Protein AF-A0A3D3UYH9-F1 (afdb_monomer)

Radius of gyration: 15.69 Å; Cα contacts (8 Å, |Δi|>4): 101; chains: 1; bounding box: 37×27×40 Å

Foldseek 3Di:
DWDKAFPDADPPDRDTWIWIDDPVGIDTPPADAQEDEQNDRPPDDPVVVVVVVHPHHHYDPVNVCVPPHDVVVVVD

Nearest PDB structures (foldseek):
  4gi4-assembly1_A-2  TM=9.532E-01  e=7.071E-06  Zymomonas mobilis subsp. mobilis ZM4 = ATCC 31821
  4e2v-assembly1_A-2  TM=9.514E-01  e=7.547E-06  Zymomonas mobilis
  2ash-assembly2_D  TM=9.536E-01  e=5.817E-06  Thermotoga maritima
  1y5v-assembly1_A-2  TM=9.519E-01  e=1.270E-05  Zymomonas mobilis
  1p0e-assembly1_A-2  TM=9.545E-01  e=1.447E-05  Zymomonas mobilis

Secondary structure (DSSP, 8-state):
--EEEEEEE-SSSS-EEEEEEETTEEEEES----EESSSS-TTS-HHHHHHTT----EE-HHHHHHTT-HHHHTT-

Mean predicted aligned error: 3.65 Å

Solvent-accessible surface area (backbone atoms only — not comparable to full-atom values): 4704 Å² total; per-residue (Å²): 130,74,48,79,47,77,77,44,68,51,94,90,55,92,52,58,36,27,40,39,41,48,100,89,47,70,30,67,34,85,70,74,62,56,62,19,50,66,90,44,47,84,98,55,53,76,65,60,46,49,73,71,66,50,72,52,70,43,73,39,61,72,42,33,49,75,44,81,19,59,78,53,62,76,73,108

Sequence (76 aa):
MADFEILHQDTNSAARLGLLHTAHGQIETPVFMPVGTAGAVKGITPQQLKETGAGIILGNTYHLLLRPGIETVEKL

pLDDT: mean 94.57, std 5.42, range [57.94, 98.19]

Structure (mmCIF, N/CA/C/O backbone):
data_AF-A0A3D3UYH9-F1
#
_entry.id   AF-A0A3D3UYH9-F1
#
loop_
_atom_site.group_PDB
_atom_site.id
_atom_site.type_symbol
_atom_site.label_atom_id
_atom_site.label_alt_id
_atom_site.label_comp_id
_atom_site.label_asym_id
_atom_site.label_entity_id
_atom_site.label_seq_id
_atom_site.pdbx_PDB_ins_code
_atom_site.Cartn_x
_atom_site.Cartn_y
_atom_site.Cartn_z
_atom_site.occupancy
_atom_site.B_iso_or_equiv
_atom_site.auth_seq_id
_atom_site.auth_comp_id
_atom_site.auth_asym_id
_atom_site.auth_atom_id
_atom_site.pdbx_PDB_model_num
ATOM 1 N N . MET A 1 1 ? -10.556 -13.517 -7.333 1.00 57.94 1 MET A N 1
ATOM 2 C CA . MET A 1 1 ? -9.151 -13.972 -7.267 1.00 57.94 1 MET A CA 1
ATOM 3 C C . MET A 1 1 ? -8.295 -12.855 -7.815 1.00 57.94 1 MET A C 1
ATOM 5 O O . MET A 1 1 ? -8.747 -12.207 -8.749 1.00 57.94 1 MET A O 1
ATOM 9 N N . ALA A 1 2 ? -7.139 -12.592 -7.210 1.00 72.19 2 ALA A N 1
ATOM 10 C CA . ALA A 1 2 ? -6.160 -11.714 -7.835 1.00 72.19 2 ALA A CA 1
ATOM 11 C C . ALA A 1 2 ? -5.468 -12.495 -8.957 1.00 72.19 2 ALA A C 1
ATOM 13 O O . ALA A 1 2 ? -5.093 -13.648 -8.738 1.00 72.19 2 ALA A O 1
ATOM 14 N N . ASP A 1 3 ? -5.366 -11.887 -10.131 1.00 93.31 3 ASP A N 1
ATOM 15 C CA . ASP A 1 3 ? -4.682 -12.449 -11.296 1.00 93.31 3 ASP A CA 1
ATOM 16 C C . ASP A 1 3 ? -3.369 -11.692 -11.515 1.00 93.31 3 ASP A C 1
ATOM 18 O O . ASP A 1 3 ? -3.296 -10.495 -11.221 1.00 93.31 3 ASP A O 1
ATOM 22 N N . PHE A 1 4 ? -2.327 -12.381 -11.975 1.00 96.69 4 PHE A N 1
ATOM 23 C CA . PHE A 1 4 ? -1.008 -11.791 -12.190 1.00 96.69 4 PHE A CA 1
ATOM 24 C C . PHE A 1 4 ? -0.554 -12.005 -13.631 1.00 96.69 4 PHE A C 1
ATOM 26 O O . PHE A 1 4 ? -0.228 -13.121 -14.035 1.00 96.69 4 PHE A O 1
ATOM 33 N N . GLU A 1 5 ? -0.486 -10.910 -14.381 1.00 97.44 5 GLU A N 1
ATOM 34 C CA . GLU A 1 5 ? -0.042 -10.876 -15.769 1.00 97.44 5 GLU A CA 1
ATOM 35 C C . GLU A 1 5 ? 1.442 -10.491 -15.842 1.00 97.44 5 GLU A C 1
ATOM 37 O O . GLU A 1 5 ? 1.871 -9.502 -15.247 1.00 97.44 5 GLU A O 1
ATOM 42 N N . ILE A 1 6 ? 2.241 -11.246 -16.599 1.00 97.25 6 ILE A N 1
ATOM 43 C CA . ILE A 1 6 ? 3.625 -10.876 -16.917 1.00 97.25 6 ILE A CA 1
ATOM 44 C C . ILE A 1 6 ? 3.625 -10.134 -18.254 1.00 97.25 6 ILE A C 1
ATOM 46 O O . ILE A 1 6 ? 3.347 -10.729 -19.290 1.00 97.25 6 ILE A O 1
ATOM 50 N N . LEU A 1 7 ? 3.990 -8.852 -18.230 1.00 97.75 7 LEU A N 1
ATOM 51 C CA . LEU A 1 7 ? 4.073 -8.006 -19.423 1.00 97.75 7 LEU A CA 1
ATOM 52 C C . LEU A 1 7 ? 5.406 -8.167 -20.154 1.00 97.75 7 LEU A C 1
ATOM 54 O O . LEU A 1 7 ? 5.468 -8.130 -21.381 1.00 97.75 7 LEU A O 1
ATOM 58 N N . HIS A 1 8 ? 6.492 -8.311 -19.396 1.00 98.06 8 HIS A N 1
ATOM 59 C CA . HIS A 1 8 ? 7.828 -8.458 -19.956 1.00 98.06 8 HIS A CA 1
ATOM 60 C C . HIS A 1 8 ? 8.747 -9.233 -19.012 1.00 98.06 8 HIS A C 1
ATOM 62 O O . HIS A 1 8 ? 8.659 -9.107 -17.788 1.00 98.06 8 HIS A O 1
ATOM 68 N N . GLN A 1 9 ? 9.660 -10.008 -19.591 1.00 98.12 9 GLN A N 1
ATOM 69 C CA . GLN A 1 9 ? 10.728 -10.700 -18.880 1.00 98.12 9 GLN A CA 1
ATOM 70 C C . GLN A 1 9 ? 12.050 -10.370 -19.555 1.00 98.12 9 GLN A C 1
ATOM 72 O O . GLN A 1 9 ? 12.155 -10.447 -20.780 1.00 98.12 9 GLN A O 1
ATOM 77 N N . ASP A 1 10 ? 13.048 -10.017 -18.753 1.00 98.00 10 ASP A N 1
ATOM 78 C CA . ASP A 1 10 ? 14.394 -9.794 -19.266 1.00 98.00 10 ASP A CA 1
ATOM 79 C C . ASP A 1 10 ? 15.029 -11.130 -19.683 1.00 98.00 10 ASP A C 1
ATOM 81 O O . ASP A 1 10 ? 14.887 -12.140 -18.995 1.00 98.00 10 ASP A O 1
ATOM 85 N N . THR A 1 11 ? 15.742 -11.156 -20.809 1.00 97.69 11 THR A N 1
ATOM 86 C CA . THR A 1 11 ? 16.340 -12.398 -21.332 1.00 97.69 11 THR A CA 1
ATOM 87 C C . THR A 1 11 ? 17.625 -12.798 -20.609 1.00 97.69 11 THR A C 1
ATOM 89 O O . THR A 1 11 ? 18.075 -13.932 -20.754 1.00 97.69 11 THR A O 1
ATOM 92 N N . ASN A 1 12 ? 18.236 -11.875 -19.860 1.00 98.19 12 ASN A N 1
ATOM 93 C CA . ASN A 1 12 ? 19.554 -12.043 -19.244 1.00 98.19 12 ASN A CA 1
ATOM 94 C C . ASN A 1 12 ? 19.491 -12.151 -17.709 1.00 98.19 12 ASN A C 1
ATOM 96 O O . ASN A 1 12 ? 20.523 -12.317 -17.059 1.00 98.19 12 ASN A O 1
ATOM 100 N N . SER A 1 13 ? 18.302 -12.048 -17.112 1.00 98.00 13 SER A N 1
ATOM 101 C CA . SER A 1 13 ? 18.092 -12.044 -15.663 1.00 98.00 13 SER A CA 1
ATOM 102 C C . SER A 1 13 ? 16.704 -12.582 -15.289 1.00 98.00 13 SER A C 1
ATOM 104 O O . SER A 1 13 ? 15.903 -12.945 -16.141 1.00 98.00 13 SER A O 1
ATOM 106 N N . ALA A 1 14 ? 16.397 -12.638 -13.989 1.00 97.12 14 ALA A N 1
ATOM 107 C CA . ALA A 1 14 ? 15.079 -13.040 -13.483 1.00 97.12 14 ALA A CA 1
ATOM 108 C C . ALA A 1 14 ? 14.089 -11.860 -13.330 1.00 97.12 14 ALA A C 1
ATOM 110 O O . ALA A 1 14 ? 13.0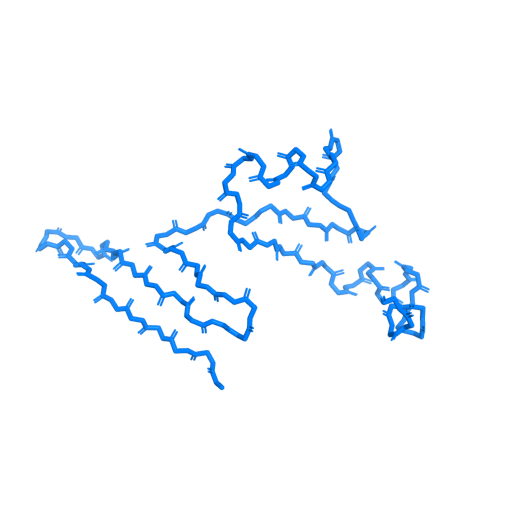49 -11.998 -12.672 1.00 97.12 14 ALA A O 1
ATOM 111 N N . ALA A 1 15 ? 14.420 -10.683 -13.873 1.00 97.88 15 ALA A N 1
ATOM 112 C CA . ALA A 1 15 ? 13.587 -9.491 -13.772 1.00 97.88 15 ALA A CA 1
ATOM 113 C C . ALA A 1 15 ? 12.279 -9.646 -14.566 1.00 97.88 15 ALA A C 1
ATOM 115 O O . ALA A 1 15 ? 12.249 -10.229 -15.651 1.00 97.88 15 ALA A O 1
A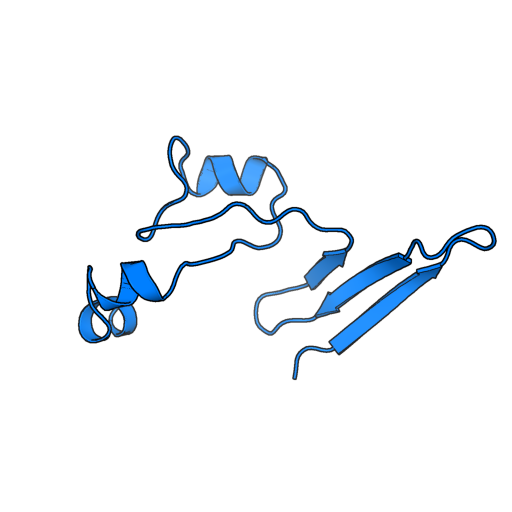TOM 116 N N . ARG A 1 16 ? 11.182 -9.125 -14.005 1.00 97.88 16 ARG A N 1
ATOM 117 C CA . ARG A 1 16 ? 9.833 -9.210 -14.579 1.00 97.88 16 ARG A CA 1
ATOM 118 C C . ARG A 1 16 ? 9.109 -7.886 -14.385 1.00 97.88 16 ARG A C 1
ATOM 120 O O . ARG A 1 16 ? 9.117 -7.354 -13.276 1.00 97.88 16 ARG A O 1
ATOM 127 N N . LEU A 1 17 ? 8.471 -7.418 -15.449 1.00 97.94 17 LEU A N 1
ATOM 128 C CA . LEU A 1 17 ? 7.442 -6.389 -15.410 1.00 97.94 17 LEU A CA 1
ATOM 129 C C . LEU A 1 17 ? 6.087 -7.094 -15.472 1.00 97.94 17 LEU A C 1
ATOM 131 O O . LEU A 1 17 ? 5.891 -7.967 -16.321 1.00 97.94 17 LEU A O 1
ATOM 135 N N . GLY A 1 18 ? 5.156 -6.730 -14.601 1.00 97.38 18 GLY A N 1
ATOM 136 C CA . GLY A 1 18 ? 3.841 -7.367 -14.576 1.00 97.38 18 GLY A CA 1
ATOM 137 C C . GLY A 1 18 ? 2.748 -6.494 -13.988 1.00 97.38 18 GLY A C 1
ATOM 138 O O . GLY A 1 18 ? 3.038 -5.474 -13.367 1.00 97.38 18 GLY A O 1
ATOM 139 N N . LEU A 1 19 ? 1.504 -6.930 -14.148 1.00 97.25 19 LEU A N 1
ATOM 140 C CA . LEU A 1 19 ? 0.313 -6.308 -13.584 1.00 97.25 19 LEU A CA 1
ATOM 141 C C . LEU A 1 19 ? -0.369 -7.274 -12.620 1.00 97.25 19 LEU A C 1
ATOM 143 O O . LEU A 1 19 ? -0.726 -8.395 -12.974 1.00 97.25 19 LEU A O 1
ATOM 147 N N . LEU A 1 20 ? -0.574 -6.824 -11.386 1.00 96.38 20 LEU A N 1
ATOM 148 C CA . LEU A 1 20 ? -1.416 -7.510 -10.415 1.00 96.38 20 LEU A CA 1
ATOM 149 C C . LEU A 1 20 ? -2.823 -6.915 -10.471 1.00 96.38 20 LEU A C 1
ATOM 151 O O . LEU A 1 20 ? -3.026 -5.746 -10.139 1.00 96.38 20 LEU A O 1
ATOM 155 N N . HIS A 1 21 ? -3.801 -7.728 -10.857 1.00 95.88 21 HIS A N 1
ATOM 156 C CA . HIS A 1 21 ? -5.204 -7.339 -10.901 1.00 95.88 21 HIS A CA 1
ATOM 157 C C . HIS A 1 21 ? -5.859 -7.611 -9.552 1.00 95.88 21 HIS A C 1
ATOM 159 O O . HIS A 1 21 ? -5.878 -8.742 -9.063 1.00 95.88 21 HIS A O 1
ATOM 165 N N . THR A 1 22 ? -6.439 -6.575 -8.953 1.00 93.94 22 THR A N 1
ATOM 166 C CA . THR A 1 22 ? -7.193 -6.677 -7.703 1.00 93.94 22 THR A CA 1
ATOM 167 C C . THR A 1 22 ? -8.606 -6.136 -7.891 1.00 93.94 22 THR A C 1
ATOM 169 O O . THR A 1 22 ? -8.897 -5.434 -8.858 1.00 93.94 22 THR A O 1
ATOM 172 N N . ALA A 1 23 ? -9.489 -6.405 -6.928 1.00 93.81 23 ALA A N 1
ATOM 173 C CA . ALA A 1 23 ? -10.824 -5.805 -6.913 1.00 93.81 23 ALA A CA 1
ATOM 174 C C . ALA A 1 23 ? -10.800 -4.264 -6.803 1.00 93.81 23 ALA A C 1
ATOM 176 O O . ALA A 1 23 ? -11.793 -3.616 -7.114 1.00 93.81 23 ALA A O 1
ATOM 177 N N . HIS A 1 24 ? -9.677 -3.681 -6.371 1.00 91.50 24 HIS A N 1
ATOM 178 C CA . HIS A 1 24 ? -9.516 -2.243 -6.149 1.00 91.50 24 HIS A CA 1
ATOM 179 C C . HIS A 1 24 ? -8.671 -1.551 -7.229 1.00 91.50 24 HIS A C 1
ATOM 181 O O . HIS A 1 24 ? -8.347 -0.375 -7.083 1.00 91.50 24 HIS A O 1
ATOM 187 N N . GLY A 1 25 ? -8.324 -2.259 -8.308 1.00 91.19 25 GLY A N 1
ATOM 188 C CA . GLY A 1 25 ? -7.524 -1.734 -9.412 1.00 91.19 25 GLY A CA 1
ATOM 189 C C . GLY A 1 25 ? -6.305 -2.592 -9.737 1.00 91.19 25 GLY A C 1
ATOM 190 O O . GLY A 1 25 ? -6.107 -3.677 -9.180 1.00 91.19 25 GLY A O 1
ATOM 191 N N . GLN A 1 26 ? -5.502 -2.096 -10.673 1.00 95.25 26 GLN A N 1
ATOM 192 C CA . GLN A 1 26 ? -4.276 -2.738 -11.137 1.00 95.25 26 GLN A CA 1
ATOM 193 C C . GLN A 1 26 ? -3.053 -2.144 -10.436 1.00 95.25 26 GLN A C 1
ATOM 195 O O . GLN A 1 26 ? -3.013 -0.947 -10.158 1.00 95.25 26 GLN A O 1
ATOM 200 N N . ILE A 1 27 ? -2.055 -2.985 -10.171 1.00 95.75 27 ILE A N 1
ATOM 201 C CA . ILE A 1 27 ? -0.778 -2.589 -9.571 1.00 95.75 27 ILE A CA 1
ATOM 202 C C . ILE A 1 27 ? 0.346 -3.038 -10.503 1.00 95.75 27 ILE A C 1
ATOM 204 O O . ILE A 1 27 ? 0.493 -4.231 -10.769 1.00 95.75 27 ILE A O 1
ATOM 208 N N . GLU A 1 28 ? 1.149 -2.089 -10.978 1.00 96.00 28 GLU A N 1
ATOM 209 C CA . GLU A 1 28 ? 2.362 -2.369 -11.750 1.00 96.00 28 GLU A CA 1
ATOM 210 C C . GLU A 1 28 ? 3.446 -2.955 -10.847 1.00 96.00 28 GLU A C 1
ATOM 212 O O . GLU A 1 28 ? 3.678 -2.467 -9.747 1.00 96.00 28 GLU A O 1
ATOM 217 N N . THR A 1 29 ? 4.123 -4.004 -11.304 1.00 96.00 29 THR A N 1
ATOM 218 C CA . THR A 1 29 ? 5.218 -4.665 -10.588 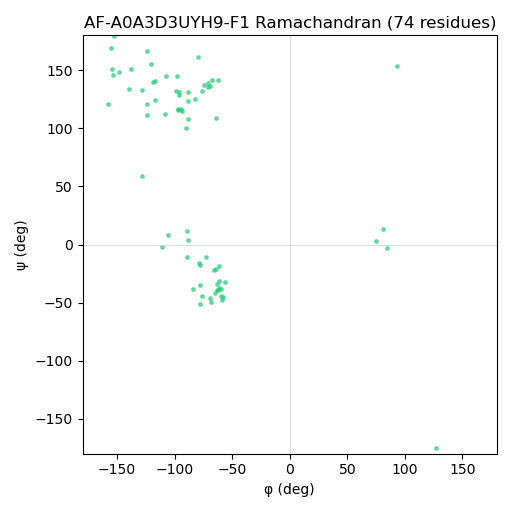1.00 96.00 29 THR A CA 1
ATOM 219 C C . THR A 1 29 ? 6.503 -4.575 -11.409 1.00 96.00 29 THR A C 1
ATOM 221 O O . THR A 1 29 ? 6.433 -4.760 -12.623 1.00 96.00 29 THR A O 1
ATOM 224 N N . PRO A 1 30 ? 7.675 -4.332 -10.790 1.00 95.38 30 PRO A N 1
ATOM 225 C CA . PRO A 1 30 ? 7.925 -4.304 -9.346 1.00 95.38 30 PRO A CA 1
ATOM 226 C C . PRO A 1 30 ? 7.385 -3.039 -8.658 1.00 95.38 30 PRO A C 1
ATOM 228 O O . PRO A 1 30 ? 7.558 -1.932 -9.153 1.00 95.38 30 PRO A O 1
ATOM 231 N N . VAL A 1 31 ? 6.764 -3.212 -7.486 1.00 94.88 31 VAL A N 1
ATOM 232 C CA . VAL A 1 31 ? 6.172 -2.121 -6.696 1.00 94.88 31 VAL A CA 1
ATOM 233 C C . VAL A 1 31 ? 6.861 -1.986 -5.347 1.00 94.88 31 VAL A C 1
ATOM 235 O O . VAL A 1 31 ? 7.163 -2.981 -4.686 1.00 94.88 31 VAL A O 1
ATOM 238 N N . PHE A 1 32 ? 7.068 -0.746 -4.910 1.00 94.88 32 PHE A N 1
ATOM 239 C CA . PHE A 1 32 ? 7.445 -0.435 -3.537 1.00 94.88 32 PHE A CA 1
ATOM 240 C C . PHE A 1 32 ? 6.194 -0.068 -2.734 1.00 94.88 32 PHE A C 1
ATOM 242 O O . PHE A 1 32 ? 5.418 0.785 -3.159 1.00 94.88 32 PHE A O 1
ATOM 249 N N . MET A 1 33 ? 5.999 -0.701 -1.575 1.00 96.00 33 MET A N 1
ATOM 250 C CA . MET A 1 33 ? 4.795 -0.520 -0.759 1.00 96.00 33 MET A CA 1
ATOM 251 C C . MET A 1 33 ? 5.104 0.287 0.508 1.00 96.00 33 MET A C 1
ATOM 253 O O . MET A 1 33 ? 5.787 -0.224 1.401 1.00 96.00 33 MET A O 1
ATOM 257 N N . PRO A 1 34 ? 4.586 1.519 0.647 1.00 96.75 34 PRO A N 1
ATOM 258 C CA . PRO A 1 34 ? 4.661 2.257 1.902 1.00 96.75 34 PRO A CA 1
ATOM 259 C C . PRO A 1 34 ? 3.915 1.529 3.028 1.00 96.75 34 PRO A C 1
ATOM 261 O O . PRO A 1 34 ? 2.842 0.956 2.822 1.00 96.75 34 PRO A O 1
ATOM 264 N N . VAL A 1 35 ? 4.480 1.558 4.237 1.00 96.88 35 VAL A N 1
ATOM 265 C CA . VAL A 1 35 ? 3.951 0.813 5.388 1.00 96.88 35 VAL A CA 1
ATOM 266 C C . VAL A 1 35 ? 3.084 1.712 6.268 1.00 96.88 35 VAL A C 1
ATOM 268 O O . VAL A 1 35 ? 3.565 2.661 6.891 1.00 96.88 35 VAL A O 1
ATOM 271 N N . GLY A 1 36 ? 1.800 1.373 6.358 1.00 94.81 36 GLY A N 1
ATOM 272 C CA . GLY A 1 36 ? 0.838 1.924 7.302 1.00 94.81 36 GLY A CA 1
ATOM 273 C C . GLY A 1 36 ? 0.814 1.108 8.593 1.00 94.81 36 GLY A C 1
ATOM 274 O O . GLY A 1 36 ? 0.204 0.043 8.662 1.00 94.81 36 GLY A O 1
ATOM 275 N N . THR A 1 37 ? 1.483 1.601 9.636 1.00 88.06 37 THR A N 1
ATOM 276 C CA . THR A 1 37 ? 1.618 0.858 10.897 1.00 88.06 37 THR A CA 1
ATOM 277 C C . THR A 1 37 ? 0.351 0.934 11.744 1.00 88.06 37 THR A C 1
ATOM 279 O O . THR A 1 37 ? -0.150 -0.099 12.141 1.00 88.06 37 THR A O 1
ATOM 282 N N . ALA A 1 38 ? -0.201 2.120 12.006 1.00 92.12 38 ALA A N 1
ATOM 283 C CA . ALA A 1 38 ? -1.360 2.299 12.893 1.00 92.12 38 ALA A CA 1
ATOM 284 C C . ALA A 1 38 ? -2.458 3.118 12.198 1.00 92.12 38 ALA A C 1
ATOM 286 O O . ALA A 1 38 ? -2.784 4.223 12.619 1.00 92.12 38 ALA A O 1
ATOM 287 N N . GLY A 1 39 ? -2.943 2.613 11.062 1.00 92.31 39 GLY A N 1
ATOM 288 C CA . GLY A 1 39 ? -3.949 3.297 10.237 1.00 92.31 39 GLY A CA 1
ATOM 289 C C . GLY A 1 39 ? -3.420 4.486 9.426 1.00 92.31 39 GLY A C 1
ATOM 290 O O . GLY A 1 39 ? -4.194 5.144 8.743 1.00 92.31 39 GLY A O 1
ATOM 291 N N . ALA A 1 40 ? -2.112 4.761 9.471 1.00 94.56 40 ALA A N 1
ATOM 292 C CA . ALA A 1 40 ? -1.488 5.849 8.724 1.00 94.56 40 ALA A CA 1
ATOM 293 C C . ALA A 1 40 ? -0.049 5.516 8.308 1.00 94.56 40 ALA A C 1
ATOM 295 O O . ALA A 1 40 ? 0.682 4.836 9.039 1.00 94.56 40 ALA A O 1
ATOM 296 N N . VAL A 1 41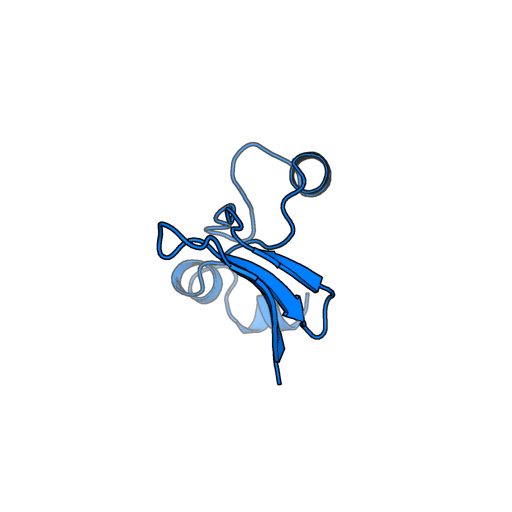 ? 0.364 6.058 7.158 1.00 96.00 41 VAL A N 1
ATOM 297 C CA . VAL A 1 41 ? 1.776 6.194 6.775 1.00 96.00 41 VAL A CA 1
ATOM 298 C C . VAL A 1 41 ? 2.312 7.458 7.446 1.00 96.00 41 VAL A C 1
ATOM 300 O O . VAL A 1 41 ? 1.721 8.529 7.341 1.00 96.00 41 VAL A O 1
ATOM 303 N N . LYS A 1 42 ? 3.402 7.337 8.206 1.00 94.50 42 LYS A N 1
ATOM 304 C CA . LYS A 1 42 ? 3.887 8.437 9.051 1.00 94.50 42 LYS A CA 1
ATOM 305 C C . LYS A 1 42 ? 4.437 9.592 8.213 1.00 94.50 42 LYS A C 1
ATOM 307 O O . LYS A 1 42 ? 5.232 9.375 7.307 1.00 94.50 42 LYS A O 1
ATOM 312 N N . GLY A 1 43 ? 4.074 10.816 8.595 1.00 95.44 43 GLY A N 1
ATOM 313 C CA . GLY A 1 43 ? 4.661 12.049 8.060 1.00 95.44 43 GLY A CA 1
ATOM 314 C C . GLY A 1 43 ? 4.053 12.561 6.754 1.00 95.44 43 GLY A C 1
ATOM 315 O O . GLY A 1 43 ? 4.448 13.632 6.309 1.00 95.44 43 GLY A O 1
ATOM 316 N N . ILE A 1 44 ? 3.089 11.847 6.166 1.00 96.31 44 ILE A N 1
ATOM 317 C CA . ILE A 1 44 ? 2.408 12.261 4.936 1.00 96.31 44 ILE A CA 1
ATOM 318 C C . ILE A 1 44 ? 0.903 12.005 5.024 1.00 96.31 44 ILE A C 1
ATOM 320 O O . ILE A 1 44 ? 0.440 11.090 5.704 1.00 96.31 44 ILE A O 1
ATOM 324 N N . THR A 1 45 ? 0.132 12.824 4.321 1.00 96.06 45 THR A N 1
ATOM 325 C CA . THR A 1 45 ? -1.315 12.643 4.156 1.00 96.06 45 THR A CA 1
ATOM 326 C C . THR A 1 45 ? -1.624 11.586 3.087 1.00 96.06 45 THR A C 1
ATOM 328 O O . THR A 1 45 ? -0.779 11.314 2.230 1.00 96.06 45 THR A O 1
ATOM 331 N N . PRO A 1 46 ? -2.847 11.020 3.055 1.00 93.81 46 PRO A N 1
ATOM 332 C CA . PRO A 1 46 ? -3.258 10.111 1.983 1.00 93.81 46 PRO A CA 1
ATOM 333 C C . PRO A 1 46 ? -3.142 10.720 0.579 1.00 93.81 46 PRO A C 1
ATOM 335 O O . PRO A 1 46 ? -2.847 10.005 -0.373 1.00 93.81 46 PRO A O 1
ATOM 338 N N . GLN A 1 47 ? -3.353 12.033 0.446 1.00 95.69 47 GLN A N 1
ATOM 339 C CA . GLN A 1 47 ? -3.218 12.731 -0.831 1.00 95.69 47 GLN A CA 1
ATOM 340 C C . GLN A 1 47 ? -1.754 12.782 -1.287 1.00 95.69 47 GLN A C 1
ATOM 342 O O . GLN A 1 47 ? -1.445 12.348 -2.391 1.00 95.69 47 GLN A O 1
ATOM 347 N N . GLN A 1 48 ? -0.845 13.198 -0.401 1.00 96.56 48 GLN A N 1
ATOM 348 C CA . GLN A 1 48 ? 0.597 13.189 -0.681 1.00 96.56 48 GLN A CA 1
ATOM 349 C C . GLN A 1 48 ? 1.108 11.781 -0.995 1.00 96.56 48 GLN A C 1
ATOM 351 O O . GLN A 1 48 ? 1.934 11.606 -1.881 1.00 96.56 48 GLN A O 1
ATOM 356 N N . LEU A 1 49 ? 0.595 10.762 -0.300 1.00 94.75 49 LEU A N 1
ATOM 357 C CA . LEU A 1 49 ? 0.918 9.367 -0.579 1.00 94.75 49 LEU A CA 1
ATOM 358 C C . LEU A 1 49 ? 0.521 8.968 -2.011 1.00 94.75 49 LEU A C 1
ATOM 360 O O . LEU A 1 49 ? 1.325 8.355 -2.707 1.00 94.75 49 LEU A O 1
ATOM 364 N N . LYS A 1 50 ? -0.675 9.345 -2.479 1.00 92.56 50 LYS A N 1
ATOM 365 C CA . LYS A 1 50 ? -1.100 9.092 -3.868 1.00 92.56 50 LYS A CA 1
ATOM 366 C C . LYS A 1 50 ? -0.210 9.807 -4.883 1.00 92.56 50 LYS A C 1
ATOM 368 O O . LYS A 1 50 ? 0.139 9.224 -5.902 1.00 92.56 50 LYS A O 1
ATOM 373 N N . GLU A 1 51 ? 0.200 11.036 -4.582 1.00 96.19 51 GLU A N 1
ATOM 374 C CA . GLU A 1 51 ? 1.099 11.830 -5.433 1.00 96.19 51 GLU A CA 1
ATOM 375 C C . GLU A 1 51 ? 2.493 11.203 -5.585 1.00 96.19 51 GLU A C 1
ATOM 377 O O . GLU A 1 51 ? 3.171 11.470 -6.573 1.00 96.19 51 GLU A O 1
ATOM 382 N N . THR A 1 52 ? 2.907 10.315 -4.671 1.00 94.06 52 THR A N 1
ATOM 383 C CA . THR A 1 52 ? 4.158 9.549 -4.829 1.00 94.06 52 THR A CA 1
ATOM 384 C C . THR A 1 52 ? 4.086 8.455 -5.899 1.00 94.06 52 THR A C 1
ATOM 386 O O . THR A 1 52 ? 5.113 7.871 -6.233 1.00 94.06 52 THR A O 1
ATOM 389 N N . GLY A 1 53 ? 2.892 8.146 -6.418 1.00 91.81 53 GLY A N 1
ATOM 390 C CA . GLY A 1 53 ? 2.674 7.034 -7.347 1.00 91.81 53 GLY A CA 1
ATOM 391 C C . GLY A 1 53 ? 2.551 5.666 -6.667 1.00 91.81 53 GLY A C 1
ATOM 392 O O . GLY A 1 53 ? 2.612 4.639 -7.337 1.00 91.81 53 GLY A O 1
ATOM 393 N N . ALA A 1 54 ? 2.371 5.619 -5.342 1.00 93.12 54 ALA A N 1
ATOM 394 C CA . ALA A 1 54 ? 2.153 4.368 -4.623 1.00 93.12 54 ALA A CA 1
ATOM 395 C C . ALA A 1 54 ? 0.830 3.702 -5.057 1.00 93.12 54 ALA A C 1
ATOM 397 O O . ALA A 1 54 ? -0.254 4.167 -4.705 1.00 93.12 54 ALA A O 1
ATOM 398 N N . GLY A 1 55 ? 0.924 2.588 -5.791 1.00 89.81 55 GLY A N 1
ATOM 399 C CA . GLY A 1 55 ? -0.239 1.812 -6.248 1.00 89.81 55 GLY A CA 1
ATOM 400 C C . GLY A 1 55 ? -0.870 0.917 -5.173 1.00 89.81 55 GLY A C 1
ATOM 401 O O . GLY A 1 55 ? -2.011 0.487 -5.311 1.00 89.81 55 GLY A O 1
ATOM 402 N N . ILE A 1 56 ? -0.143 0.634 -4.089 1.00 95.12 56 ILE A N 1
ATOM 403 C CA . ILE A 1 56 ? -0.602 -0.186 -2.963 1.00 95.12 56 ILE A CA 1
ATOM 404 C C . ILE A 1 56 ? 0.152 0.208 -1.684 1.00 95.12 56 ILE A C 1
ATOM 406 O O . ILE A 1 56 ? 1.305 0.642 -1.735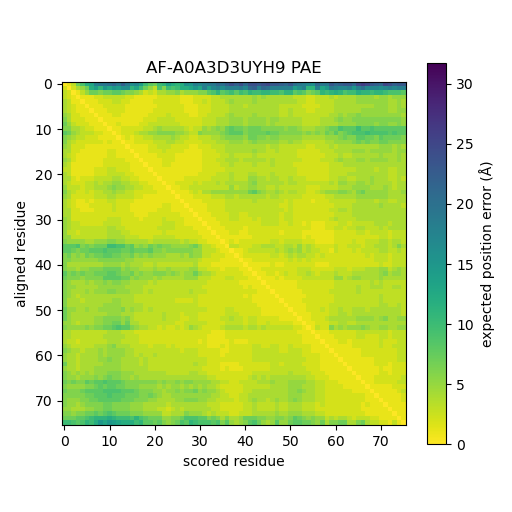 1.00 95.12 56 ILE A O 1
ATOM 410 N N . ILE A 1 57 ? -0.491 0.034 -0.527 1.00 96.00 57 ILE A N 1
ATOM 411 C CA . ILE A 1 57 ? 0.132 0.164 0.796 1.00 96.00 57 ILE A CA 1
ATOM 412 C C . ILE A 1 57 ? 0.031 -1.133 1.590 1.00 96.00 57 ILE A C 1
ATOM 414 O O . ILE A 1 57 ? -0.893 -1.922 1.403 1.00 96.00 57 ILE A O 1
ATOM 418 N N . LEU A 1 58 ? 0.951 -1.313 2.535 1.00 96.81 58 LEU A N 1
ATOM 419 C CA . LEU A 1 58 ? 0.893 -2.404 3.500 1.00 96.81 58 LEU A CA 1
ATOM 420 C C . LEU A 1 58 ? 0.280 -1.905 4.808 1.00 96.81 58 LEU A C 1
ATOM 422 O O . LEU A 1 58 ? 0.869 -1.067 5.485 1.00 96.81 58 LEU A O 1
ATOM 426 N N . GLY A 1 59 ? -0.880 -2.440 5.186 1.00 96.06 59 GLY A N 1
ATOM 427 C CA . GLY A 1 59 ? -1.474 -2.231 6.507 1.00 96.06 59 GLY A CA 1
ATOM 428 C C . GLY A 1 59 ? -0.980 -3.274 7.507 1.00 96.06 59 GLY A C 1
ATOM 429 O O . GLY A 1 59 ? -0.993 -4.468 7.215 1.00 96.06 59 GLY A O 1
ATOM 430 N N . ASN A 1 60 ? -0.546 -2.850 8.695 1.00 96.31 60 ASN A N 1
ATOM 431 C CA . ASN A 1 60 ? -0.105 -3.785 9.726 1.00 96.31 60 ASN A CA 1
ATOM 432 C C . ASN A 1 60 ? -1.275 -4.239 10.617 1.00 96.31 60 ASN A C 1
ATOM 434 O O . ASN A 1 60 ? -1.758 -3.492 11.471 1.00 96.31 60 ASN A O 1
ATOM 438 N N . THR A 1 61 ? -1.688 -5.497 10.458 1.00 95.81 61 THR A N 1
ATOM 439 C CA . THR A 1 61 ? -2.819 -6.071 11.198 1.00 95.81 61 THR A CA 1
ATOM 440 C C . THR A 1 61 ? -2.589 -6.129 12.707 1.00 95.81 61 THR A C 1
ATOM 442 O O . THR A 1 61 ? -3.5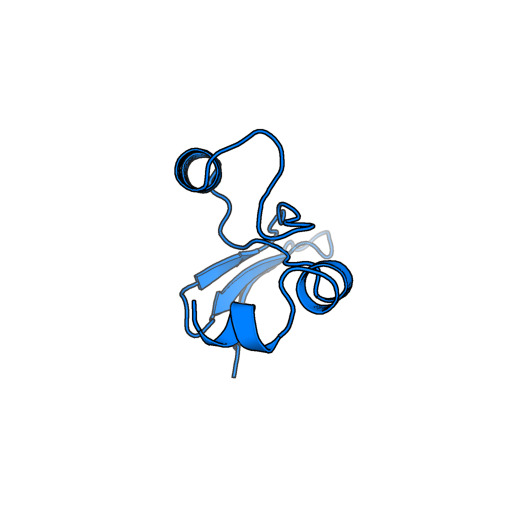37 -5.911 13.451 1.00 95.81 61 THR A O 1
ATOM 445 N N . TYR A 1 62 ? -1.359 -6.360 13.187 1.00 96.19 62 TYR A N 1
ATOM 446 C CA . TYR A 1 62 ? -1.073 -6.416 14.629 1.00 96.19 62 TYR A CA 1
ATOM 447 C C . TYR A 1 62 ? -1.452 -5.105 15.323 1.00 96.19 62 TYR A C 1
ATOM 449 O O . TYR A 1 62 ? -2.154 -5.095 16.332 1.00 96.19 62 TYR A O 1
ATOM 457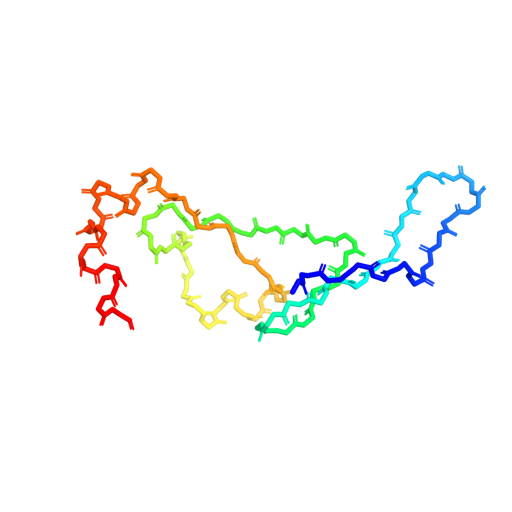 N N . HIS A 1 63 ? -1.033 -3.980 14.749 1.00 95.88 63 HIS A N 1
ATOM 458 C CA . HIS A 1 63 ? -1.349 -2.673 15.309 1.00 95.88 63 HIS A CA 1
ATOM 459 C C . HIS A 1 63 ? -2.834 -2.342 15.183 1.00 95.88 63 HIS A C 1
ATOM 461 O O . HIS A 1 63 ? -3.416 -1.927 16.178 1.00 95.88 63 HIS A O 1
ATOM 467 N N . LEU A 1 64 ? -3.445 -2.570 14.013 1.00 95.50 64 LEU A N 1
ATOM 468 C CA . LEU A 1 64 ? -4.868 -2.290 13.784 1.00 95.50 64 LEU A CA 1
ATOM 469 C C . LEU A 1 64 ? -5.779 -3.107 14.712 1.00 95.50 64 LEU A C 1
ATOM 471 O O . LEU A 1 64 ? -6.768 -2.578 15.221 1.00 95.50 64 LEU A O 1
ATOM 475 N N . LEU A 1 65 ? -5.407 -4.362 14.982 1.00 96.50 65 LEU A N 1
ATOM 476 C CA . LEU A 1 65 ? -6.111 -5.249 15.904 1.00 96.50 65 LEU A CA 1
ATOM 477 C C . LEU A 1 65 ? -6.056 -4.746 17.351 1.00 96.50 65 LEU A C 1
ATOM 479 O O . LEU A 1 65 ? -7.058 -4.816 18.052 1.00 96.50 65 LEU A O 1
ATOM 483 N N . LEU A 1 66 ? -4.906 -4.246 17.810 1.00 95.31 66 LEU A N 1
ATOM 484 C CA . LEU A 1 66 ? -4.767 -3.723 19.175 1.00 95.31 66 LEU A CA 1
ATOM 485 C C . LEU A 1 66 ? -5.363 -2.320 19.329 1.00 95.31 66 LEU A C 1
ATOM 487 O O . LEU A 1 66 ? -5.869 -1.964 20.393 1.00 95.31 66 LEU A O 1
ATOM 491 N N . ARG A 1 67 ? -5.263 -1.496 18.284 1.00 93.81 67 ARG A N 1
ATOM 492 C CA . ARG A 1 67 ? -5.804 -0.140 18.235 1.00 93.81 67 ARG A CA 1
ATOM 493 C C . ARG A 1 67 ? -5.998 0.282 16.770 1.00 93.81 67 ARG A C 1
ATOM 495 O O . ARG A 1 67 ? -5.011 0.388 16.045 1.00 93.81 67 ARG A O 1
ATOM 502 N N . PRO A 1 68 ? -7.218 0.619 16.332 1.00 94.94 68 PRO A N 1
ATOM 503 C CA . PRO A 1 68 ? -8.413 0.888 17.136 1.00 94.94 68 PRO A CA 1
ATOM 504 C C . PRO A 1 68 ? -9.271 -0.350 17.462 1.00 94.94 68 PRO A C 1
ATOM 506 O O . PRO A 1 68 ? -10.320 -0.198 18.083 1.00 94.94 68 PRO A O 1
ATOM 509 N N . GLY A 1 69 ? -8.843 -1.552 17.071 1.00 95.62 69 GLY A N 1
ATOM 510 C CA . GLY A 1 69 ? -9.614 -2.780 17.258 1.00 95.62 69 GLY A CA 1
ATOM 511 C C . GLY A 1 69 ? -10.481 -3.121 16.051 1.00 95.62 69 GLY A C 1
ATOM 512 O O . GLY A 1 69 ? -10.887 -2.240 15.292 1.00 95.62 69 GLY A O 1
ATOM 513 N N . ILE A 1 70 ? -10.765 -4.415 15.887 1.00 95.62 70 ILE A N 1
ATOM 514 C CA . ILE A 1 70 ? -11.471 -4.953 14.715 1.00 95.62 70 ILE A CA 1
ATOM 515 C C . ILE A 1 70 ? -12.856 -4.322 14.524 1.00 95.62 70 ILE A C 1
ATOM 517 O O . ILE A 1 70 ? -13.150 -3.841 13.437 1.00 95.62 70 ILE A O 1
ATOM 521 N N . GLU A 1 71 ? -13.641 -4.193 15.599 1.00 96.75 71 GLU A N 1
ATOM 522 C CA . GLU A 1 71 ? -14.993 -3.618 15.544 1.00 96.75 71 GLU A CA 1
ATOM 523 C C . GLU A 1 71 ? -15.008 -2.165 15.066 1.00 96.75 71 GLU A C 1
ATOM 525 O O . GLU A 1 71 ? -15.983 -1.710 14.471 1.00 96.75 71 GLU A O 1
ATOM 530 N N . THR A 1 72 ? -13.949 -1.410 15.369 1.00 96.12 72 THR A N 1
ATOM 531 C CA . THR A 1 72 ? -13.827 -0.028 14.902 1.00 96.12 72 THR A CA 1
ATOM 532 C C . THR A 1 72 ? -13.447 -0.007 13.430 1.00 96.12 72 THR A C 1
ATOM 534 O O . THR A 1 72 ? -14.032 0.757 12.674 1.00 96.12 72 THR A O 1
ATOM 537 N N . VAL A 1 73 ? -12.491 -0.846 13.018 1.00 95.31 73 VAL A N 1
ATOM 538 C CA . VAL A 1 73 ? -12.038 -0.924 11.622 1.00 95.31 73 VAL A CA 1
ATOM 539 C C . VAL A 1 73 ? -13.165 -1.376 10.692 1.00 95.31 73 VAL A C 1
ATOM 541 O O . VAL A 1 73 ? -13.294 -0.819 9.614 1.00 95.31 73 VAL A O 1
ATOM 544 N N . GLU A 1 74 ? -14.009 -2.321 11.110 1.00 95.56 74 GLU A N 1
ATOM 545 C CA . GLU A 1 74 ? -15.144 -2.809 10.308 1.00 95.56 74 GLU A CA 1
ATOM 546 C C . GLU A 1 74 ? -16.238 -1.759 10.060 1.00 95.56 74 GLU A C 1
ATOM 548 O O . GLU A 1 74 ? -17.025 -1.904 9.127 1.00 95.56 74 GLU A O 1
ATOM 553 N N . LYS A 1 75 ? -16.319 -0.716 10.895 1.00 95.50 75 LYS A N 1
ATOM 554 C CA . LYS A 1 75 ? -17.320 0.358 10.770 1.00 95.50 75 LYS A CA 1
ATOM 555 C C . LYS A 1 75 ? -16.863 1.523 9.885 1.00 95.50 75 LYS A C 1
ATOM 557 O O . LYS A 1 75 ? -17.682 2.404 9.622 1.00 95.50 75 LYS A O 1
ATOM 562 N N . LEU A 1 76 ? -15.580 1.571 9.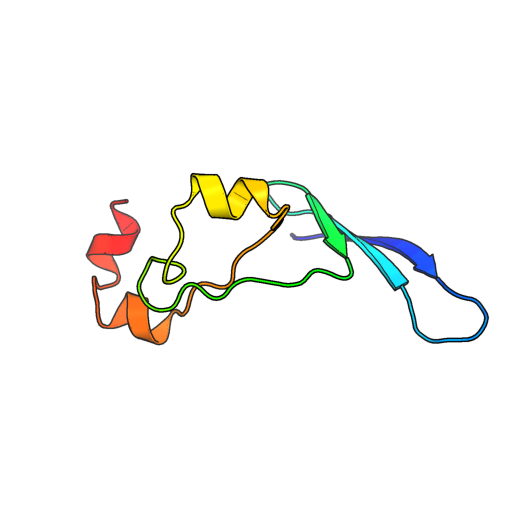516 1.00 87.88 76 LEU A N 1
ATOM 563 C CA . LEU A 1 76 ? -14.979 2.615 8.675 1.00 87.88 76 LEU A CA 1
ATOM 564 C C . LEU A 1 76 ?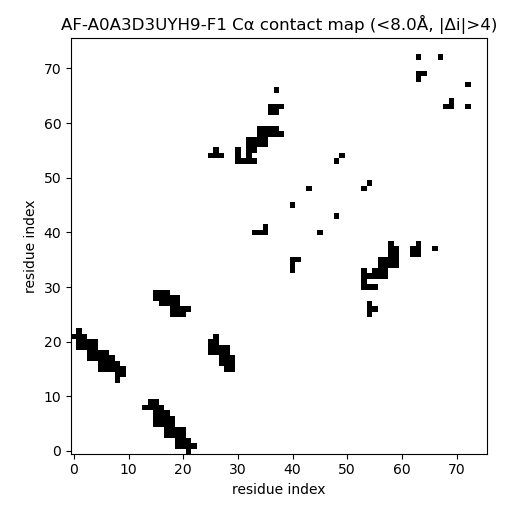 -15.154 2.293 7.189 1.00 87.88 76 LEU A C 1
ATOM 566 O O . LEU A 1 76 ? -15.401 3.258 6.434 1.00 87.88 76 LEU A O 1
#